Protein AF-A0AAU3FUQ1-F1 (afdb_monomer_lite)

Structure (mmCIF, N/CA/C/O backbone):
data_AF-A0AAU3FUQ1-F1
#
_entry.id   AF-A0AAU3FUQ1-F1
#
loop_
_atom_site.group_PDB
_atom_site.id
_atom_site.type_symbol
_atom_site.label_atom_id
_atom_site.label_alt_id
_atom_site.label_comp_id
_atom_site.label_asym_id
_atom_site.label_entity_id
_atom_site.label_seq_id
_atom_site.pdbx_PDB_ins_code
_atom_site.Cartn_x
_atom_site.Cartn_y
_atom_site.Cartn_z
_atom_site.occupancy
_atom_site.B_iso_or_equiv
_atom_site.auth_seq_id
_atom_site.auth_comp_id
_atom_site.auth_asym_id
_atom_site.auth_atom_id
_atom_site.pdbx_PDB_model_num
ATOM 1 N N . MET A 1 1 ? 84.892 24.480 -1.415 1.00 41.91 1 MET A N 1
ATOM 2 C CA . MET A 1 1 ? 85.519 24.935 -0.156 1.00 41.91 1 MET A CA 1
ATOM 3 C C . MET A 1 1 ? 84.531 25.848 0.549 1.00 41.91 1 MET A C 1
ATOM 5 O O . MET A 1 1 ? 84.154 26.860 -0.023 1.00 41.91 1 MET A O 1
ATOM 9 N N . THR A 1 2 ? 84.025 25.431 1.706 1.00 55.09 2 THR A N 1
ATOM 10 C CA . THR A 1 2 ? 83.049 26.171 2.526 1.00 55.09 2 THR A CA 1
ATOM 11 C C . THR A 1 2 ? 83.719 27.352 3.235 1.00 55.09 2 THR A C 1
ATOM 13 O O . THR A 1 2 ? 84.919 27.291 3.504 1.00 55.09 2 THR A O 1
ATOM 16 N N . PRO A 1 3 ? 82.945 28.373 3.629 1.00 55.75 3 PRO A N 1
ATOM 17 C CA . PRO A 1 3 ? 82.851 28.621 5.070 1.00 55.75 3 PRO A CA 1
ATOM 18 C C . PRO A 1 3 ? 81.397 28.906 5.499 1.00 55.75 3 PRO A C 1
ATOM 20 O O . PRO A 1 3 ? 80.633 29.532 4.782 1.00 55.75 3 PRO A O 1
ATOM 23 N N . VAL A 1 4 ? 80.884 28.219 6.521 1.00 42.97 4 VAL A N 1
ATOM 24 C CA . VAL A 1 4 ? 80.899 28.576 7.957 1.00 42.97 4 VAL A CA 1
ATOM 25 C C . VAL A 1 4 ? 79.495 29.006 8.400 1.00 42.97 4 VAL A C 1
ATOM 27 O O . VAL A 1 4 ? 78.954 30.018 7.973 1.00 42.97 4 VAL A O 1
ATOM 30 N N . ARG A 1 5 ? 78.937 28.148 9.264 1.00 42.81 5 ARG A N 1
ATOM 31 C CA . ARG A 1 5 ? 77.985 28.397 10.357 1.00 42.81 5 ARG A CA 1
ATOM 32 C C . ARG A 1 5 ? 77.658 29.871 10.641 1.00 42.81 5 ARG A C 1
ATOM 34 O O . ARG A 1 5 ? 78.526 30.617 11.081 1.00 42.81 5 ARG A O 1
ATOM 41 N N . GLN A 1 6 ? 76.370 30.202 10.565 1.00 44.84 6 GLN A N 1
ATOM 42 C CA . GLN A 1 6 ? 75.767 31.262 11.371 1.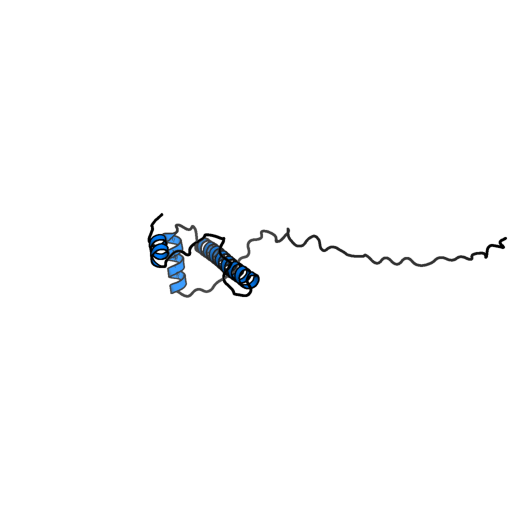00 44.84 6 GLN A CA 1
ATOM 43 C C . GLN A 1 6 ? 75.048 30.654 12.578 1.00 44.84 6 GLN A C 1
ATOM 45 O O . GLN A 1 6 ? 74.421 29.596 12.495 1.00 44.84 6 GLN A O 1
ATOM 50 N N . GLU A 1 7 ? 75.225 31.329 13.705 1.00 36.75 7 GLU A N 1
ATOM 51 C CA . GLU A 1 7 ? 74.714 31.009 15.027 1.00 36.75 7 GLU A CA 1
ATOM 52 C C . GLU A 1 7 ? 73.195 31.206 15.142 1.00 36.75 7 GLU A C 1
ATOM 54 O O . GLU A 1 7 ? 72.588 32.035 14.467 1.00 36.75 7 GLU A O 1
ATOM 59 N N . LEU A 1 8 ? 72.598 30.440 16.059 1.00 43.28 8 LEU A N 1
ATOM 60 C CA . LEU A 1 8 ? 71.269 30.676 16.628 1.00 43.28 8 LEU A CA 1
ATOM 61 C C . LEU A 1 8 ? 71.257 32.006 17.406 1.00 43.28 8 LEU A C 1
ATOM 63 O O . LEU A 1 8 ? 72.287 32.410 17.944 1.00 43.28 8 LEU A O 1
ATOM 67 N N . PRO A 1 9 ? 70.069 32.590 17.644 1.00 47.47 9 PRO A N 1
ATOM 68 C CA . PRO A 1 9 ? 69.610 32.466 19.023 1.00 47.47 9 PRO A CA 1
ATOM 69 C C . PRO A 1 9 ? 68.126 32.130 19.197 1.00 47.47 9 PRO A C 1
ATOM 71 O O . PRO A 1 9 ? 67.262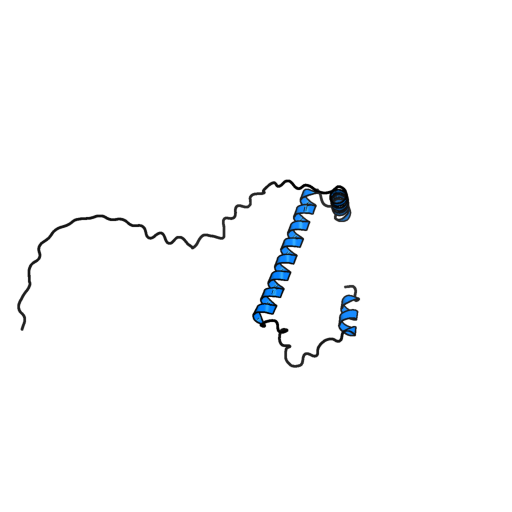 32.315 18.345 1.00 47.47 9 PRO A O 1
ATOM 74 N N . ALA A 1 10 ? 67.896 31.600 20.392 1.00 40.59 10 ALA A N 1
ATOM 75 C CA . ALA A 1 10 ? 66.661 31.129 20.980 1.00 40.59 10 ALA A CA 1
ATOM 76 C C . ALA A 1 10 ? 65.558 32.195 21.101 1.00 40.59 10 ALA A C 1
ATOM 78 O O . ALA A 1 10 ? 65.835 33.344 21.424 1.00 40.59 10 ALA A O 1
ATOM 79 N N . ARG A 1 11 ? 64.292 31.762 21.086 1.00 36.38 11 ARG A N 1
ATOM 80 C CA . ARG A 1 11 ? 63.504 31.566 22.319 1.00 36.38 11 ARG A CA 1
ATOM 81 C C . ARG A 1 11 ? 62.076 31.110 22.025 1.00 36.38 11 ARG A C 1
ATOM 83 O O . ARG A 1 11 ? 61.472 31.414 21.007 1.00 36.38 11 ARG A O 1
ATOM 90 N N . ALA A 1 12 ? 61.591 30.345 22.992 1.00 44.81 12 ALA A N 1
ATOM 91 C CA . ALA A 1 12 ? 60.298 29.701 23.083 1.00 44.81 12 ALA A CA 1
ATOM 92 C C . ALA A 1 12 ? 59.103 30.662 23.052 1.00 44.81 12 ALA A C 1
ATOM 94 O O . ALA A 1 12 ? 59.185 31.769 23.578 1.00 44.81 12 ALA A O 1
ATOM 95 N N . SER A 1 13 ? 57.955 30.170 22.579 1.00 37.66 13 SER A N 1
ATOM 96 C CA . SER A 1 13 ? 56.644 30.351 23.228 1.00 37.66 13 SER A CA 1
ATOM 97 C C . SER A 1 13 ? 55.515 29.736 22.391 1.00 37.66 13 SER A C 1
ATOM 99 O O . SER A 1 13 ? 55.553 29.747 21.168 1.00 37.66 13 SER A O 1
ATOM 101 N N . GLY A 1 14 ? 54.482 29.234 23.074 1.00 35.69 14 GLY A N 1
ATOM 102 C CA . GLY A 1 14 ? 53.135 29.163 22.502 1.00 35.69 14 GLY A CA 1
ATOM 103 C C . GLY A 1 14 ? 52.564 27.770 22.252 1.00 35.69 14 GLY A C 1
ATOM 104 O O . GLY A 1 14 ? 52.537 27.283 21.129 1.00 35.69 14 GLY A O 1
ATOM 105 N N . LYS A 1 15 ? 51.975 27.173 23.294 1.00 45.91 15 LYS A N 1
ATOM 106 C CA . LYS A 1 15 ? 50.881 26.202 23.144 1.00 45.91 15 LYS A CA 1
ATOM 107 C C . LYS A 1 15 ? 49.761 26.821 22.296 1.00 45.91 15 LYS A C 1
ATOM 109 O O . LYS A 1 15 ? 49.218 27.848 22.686 1.00 45.91 15 LYS A O 1
ATOM 114 N N . ALA A 1 16 ? 49.304 26.117 21.265 1.00 47.12 16 ALA A N 1
ATOM 115 C CA . ALA A 1 16 ? 47.936 26.249 20.770 1.00 47.12 16 ALA A CA 1
ATOM 116 C C . ALA A 1 16 ? 47.440 24.894 20.253 1.00 47.12 16 ALA A C 1
ATOM 118 O O . ALA A 1 16 ? 47.774 24.436 19.165 1.00 47.12 16 ALA A O 1
ATOM 119 N N . ARG A 1 17 ? 46.626 24.243 21.085 1.00 50.28 17 ARG A N 1
ATOM 120 C CA . ARG A 1 17 ? 45.751 23.140 20.694 1.00 50.28 17 ARG A CA 1
ATOM 121 C C . ARG A 1 17 ? 44.728 23.671 19.689 1.00 50.28 17 ARG A C 1
ATOM 123 O O . ARG A 1 17 ? 44.012 24.601 20.043 1.00 50.28 17 ARG A O 1
ATOM 130 N N . LYS A 1 18 ? 44.562 23.028 18.532 1.00 50.69 18 LYS A N 1
ATOM 131 C CA . LYS A 1 18 ? 43.259 22.954 17.851 1.00 50.69 18 LYS A CA 1
ATOM 132 C C . LYS A 1 18 ? 43.067 21.567 17.245 1.00 50.69 18 LYS A C 1
ATOM 134 O O . LYS A 1 18 ? 43.781 21.120 16.359 1.00 50.69 18 LYS A O 1
ATOM 139 N N . SER A 1 19 ? 42.096 20.898 17.837 1.00 46.09 19 SER A N 1
ATOM 140 C CA . SER A 1 19 ? 41.514 19.605 17.538 1.00 46.09 19 SER A CA 1
ATOM 141 C C . SER A 1 19 ? 40.972 19.547 16.107 1.00 46.09 19 SER A C 1
ATOM 143 O O . SER A 1 19 ? 39.951 20.157 15.798 1.00 46.09 19 SER A O 1
ATOM 145 N N . ALA A 1 20 ? 41.612 18.749 15.250 1.00 52.28 20 ALA A N 1
ATOM 146 C CA . ALA A 1 20 ? 41.014 18.299 13.999 1.00 52.28 20 ALA A CA 1
ATOM 147 C C . ALA A 1 20 ? 40.002 17.187 14.311 1.00 52.28 20 ALA A C 1
ATOM 149 O O . ALA A 1 20 ? 40.310 15.998 14.368 1.00 52.28 20 ALA A O 1
ATOM 150 N N . LYS A 1 21 ? 38.772 17.621 14.572 1.00 52.62 21 LYS A N 1
ATOM 151 C CA . LYS A 1 21 ? 37.568 16.800 14.630 1.00 52.62 21 LYS A CA 1
ATOM 152 C C . LYS A 1 21 ? 37.272 16.291 13.214 1.00 52.62 21 LYS A C 1
ATOM 154 O O . LYS A 1 21 ? 36.707 17.021 12.411 1.00 52.62 21 LYS A O 1
ATOM 159 N N . ARG A 1 22 ? 37.645 15.046 12.907 1.00 44.00 22 ARG A N 1
ATOM 160 C CA . ARG A 1 22 ? 37.130 14.308 11.740 1.00 44.00 22 ARG A CA 1
ATOM 161 C C . ARG A 1 22 ? 36.454 13.026 12.215 1.00 44.00 22 ARG A C 1
ATOM 163 O O . ARG A 1 22 ? 36.957 11.926 12.027 1.00 44.00 22 ARG A O 1
ATOM 170 N N . SER A 1 23 ? 35.312 13.197 12.878 1.00 51.34 23 SER A N 1
ATOM 171 C CA . SER A 1 23 ? 34.350 12.122 13.114 1.00 51.34 23 SER A CA 1
ATOM 172 C C . SER A 1 23 ? 33.221 12.247 12.089 1.00 51.34 23 SER A C 1
ATOM 174 O O . SER A 1 23 ? 32.216 12.899 12.346 1.00 51.34 23 SER A O 1
ATOM 176 N N . GLU A 1 24 ? 33.384 11.624 10.927 1.00 54.44 24 GLU A N 1
ATOM 177 C CA . GLU A 1 24 ? 32.267 11.331 10.013 1.00 54.44 24 GLU A CA 1
ATOM 178 C C . GLU A 1 24 ? 32.350 9.879 9.529 1.00 54.44 24 GLU A C 1
ATOM 180 O O . GLU A 1 24 ? 32.236 9.552 8.355 1.00 54.44 24 GLU A O 1
ATOM 185 N N . ARG A 1 25 ? 32.572 8.969 10.478 1.00 48.12 25 ARG A N 1
ATOM 186 C CA . ARG A 1 25 ? 32.352 7.532 10.298 1.00 48.12 25 ARG A CA 1
ATOM 187 C C . ARG A 1 25 ? 31.628 7.021 11.533 1.00 48.12 25 ARG A C 1
ATOM 189 O O . ARG A 1 25 ? 32.230 6.511 12.465 1.00 48.12 25 ARG A O 1
ATOM 196 N N . GLY A 1 26 ? 30.331 7.287 11.572 1.00 45.97 26 GLY A N 1
ATOM 197 C CA . GLY A 1 26 ? 29.493 6.960 12.722 1.00 45.97 26 GLY A CA 1
ATOM 198 C C . GLY A 1 26 ? 28.110 7.580 12.621 1.00 45.97 26 GLY A C 1
ATOM 199 O O . GLY A 1 26 ? 27.631 8.169 13.578 1.00 45.97 26 GLY A O 1
ATOM 200 N N . LYS A 1 27 ? 27.479 7.522 11.447 1.00 50.41 27 LYS A N 1
ATOM 201 C CA . LYS A 1 27 ? 26.079 7.922 11.291 1.00 50.41 27 LYS A CA 1
ATOM 202 C C . LYS A 1 27 ? 25.376 6.831 10.502 1.00 50.41 27 LYS A C 1
ATOM 204 O O . LYS A 1 27 ? 25.296 6.888 9.286 1.00 50.41 27 LYS A O 1
ATOM 209 N N . GLY A 1 28 ? 24.994 5.767 11.200 1.00 47.47 28 GLY A N 1
ATOM 210 C CA . GLY A 1 28 ? 24.300 4.653 10.555 1.00 47.47 28 GLY A CA 1
ATOM 211 C C . GLY A 1 28 ? 24.057 3.406 11.398 1.00 47.47 28 GLY A C 1
ATOM 212 O O . GLY A 1 28 ? 23.619 2.415 10.833 1.00 47.47 28 GLY A O 1
ATOM 213 N N . ARG A 1 29 ? 24.346 3.396 12.709 1.00 53.09 29 ARG A N 1
ATOM 214 C CA . ARG A 1 29 ? 24.087 2.209 13.550 1.00 53.09 29 ARG A CA 1
ATOM 215 C C . ARG A 1 29 ? 23.456 2.480 14.916 1.00 53.09 29 ARG A C 1
ATOM 217 O O . ARG A 1 29 ? 23.418 1.578 15.732 1.00 53.09 29 ARG A O 1
ATOM 224 N N . ASP A 1 30 ? 22.898 3.671 15.133 1.00 48.97 30 ASP A N 1
ATOM 225 C CA . ASP A 1 30 ? 22.224 4.012 16.397 1.00 48.97 30 ASP A CA 1
ATOM 226 C C . ASP A 1 30 ? 20.949 4.840 16.177 1.00 48.97 30 ASP A C 1
ATOM 228 O O . ASP A 1 30 ? 20.637 5.766 16.929 1.00 48.97 30 ASP A O 1
ATOM 232 N N . ALA A 1 31 ? 20.161 4.515 15.148 1.00 59.44 31 ALA A N 1
ATOM 233 C CA . ALA A 1 31 ? 18.742 4.850 15.205 1.00 59.44 31 ALA A CA 1
ATOM 234 C C . ALA A 1 31 ? 18.126 3.916 16.253 1.00 59.44 31 ALA A C 1
ATOM 236 O O . ALA A 1 31 ? 17.728 2.798 15.939 1.00 59.44 31 ALA A O 1
ATOM 237 N N . LYS A 1 32 ? 18.172 4.340 17.525 1.00 57.50 32 LYS A N 1
ATOM 238 C CA . LYS A 1 32 ? 17.606 3.613 18.664 1.00 57.50 32 LYS A CA 1
ATOM 239 C C . LYS A 1 32 ? 16.264 3.005 18.266 1.00 57.50 32 LYS A C 1
ATOM 241 O O . LYS A 1 32 ? 15.357 3.737 17.872 1.00 57.50 32 LYS A O 1
ATOM 246 N N . ALA A 1 33 ? 16.169 1.689 18.431 1.00 65.88 33 ALA A N 1
ATOM 247 C CA . ALA A 1 33 ? 14.967 0.872 18.331 1.00 65.88 33 ALA A CA 1
ATOM 248 C C . ALA A 1 33 ? 13.942 1.266 19.414 1.00 65.88 33 ALA A C 1
ATOM 250 O O . ALA A 1 33 ? 13.652 0.512 20.336 1.00 65.88 33 ALA A O 1
ATOM 251 N N . GLY A 1 34 ? 13.470 2.508 19.367 1.00 79.38 34 GLY A N 1
ATOM 252 C CA . GLY A 1 34 ? 12.453 3.039 20.256 1.00 79.38 34 GLY A CA 1
ATOM 253 C C . GLY A 1 34 ? 11.118 3.086 19.533 1.00 79.38 34 GLY A C 1
ATOM 254 O O . GLY A 1 34 ? 11.009 3.693 18.468 1.00 79.38 34 GLY A O 1
ATOM 255 N N . THR A 1 35 ? 10.096 2.483 20.130 1.00 87.75 35 THR A N 1
ATOM 256 C CA . THR A 1 35 ? 8.710 2.671 19.697 1.00 87.75 35 THR A CA 1
ATOM 257 C C 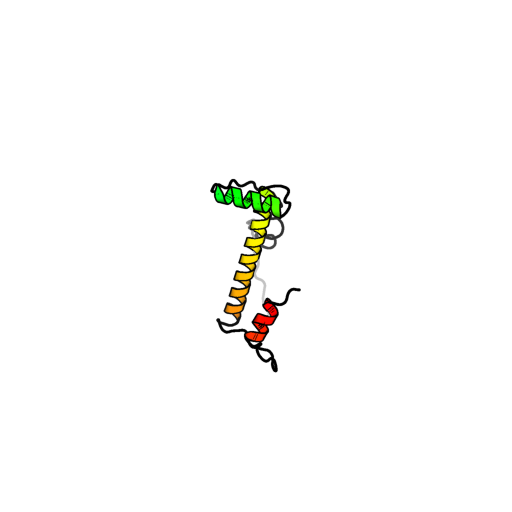. THR A 1 35 ? 8.290 4.117 19.958 1.00 87.75 35 THR A C 1
ATOM 259 O O . THR A 1 35 ? 8.539 4.658 21.036 1.00 87.75 35 THR A O 1
ATOM 262 N N . LYS A 1 36 ? 7.638 4.746 18.976 1.00 92.81 36 LYS A N 1
ATOM 263 C CA . LYS A 1 36 ? 6.993 6.057 19.124 1.00 92.81 36 LYS A CA 1
ATOM 264 C C . LYS A 1 36 ? 5.482 5.884 19.051 1.00 92.81 36 LYS A C 1
ATOM 266 O O . LYS A 1 36 ? 4.994 5.082 18.259 1.00 92.81 36 LYS A O 1
ATOM 271 N N . VAL A 1 37 ? 4.758 6.645 19.866 1.00 94.88 37 VAL A N 1
ATOM 272 C CA . VAL A 1 37 ? 3.292 6.696 19.835 1.00 94.88 37 VAL A CA 1
ATOM 273 C C . VAL A 1 37 ? 2.862 7.889 18.989 1.00 94.88 37 VAL A C 1
ATOM 275 O O . VAL A 1 37 ? 3.396 8.986 19.152 1.00 94.88 37 VAL A O 1
ATOM 278 N N . ALA A 1 38 ? 1.897 7.666 18.101 1.00 92.50 38 ALA A N 1
ATOM 279 C CA . ALA A 1 38 ? 1.250 8.694 17.298 1.00 92.50 38 ALA A CA 1
ATOM 280 C C . ALA A 1 38 ? -0.272 8.566 17.435 1.00 92.50 38 ALA A C 1
ATOM 282 O O . ALA A 1 38 ? -0.789 7.470 17.655 1.00 92.50 38 ALA A O 1
ATOM 283 N N . GLN A 1 39 ? -0.979 9.687 17.313 1.00 95.50 39 GLN A N 1
ATOM 284 C CA . GLN A 1 39 ? -2.441 9.736 17.294 1.00 95.50 39 GLN A CA 1
ATOM 285 C C . GLN A 1 39 ? -2.907 10.088 15.882 1.00 95.50 39 GLN A C 1
ATOM 287 O O . GLN A 1 39 ? -2.354 10.994 15.261 1.00 95.50 39 GLN A O 1
ATOM 292 N N . VAL A 1 40 ? -3.922 9.377 15.391 1.00 95.00 40 VAL A N 1
ATOM 293 C CA . VAL A 1 40 ? -4.500 9.568 14.055 1.00 95.00 40 VAL A CA 1
ATOM 294 C C . VAL A 1 40 ? -6.001 9.774 14.204 1.00 95.00 40 VAL A C 1
ATOM 296 O O . VAL A 1 40 ? -6.642 9.130 15.035 1.00 95.00 40 VAL A O 1
ATOM 299 N N . ARG A 1 41 ? -6.554 10.697 13.418 1.00 97.38 41 ARG A N 1
ATOM 300 C CA . ARG A 1 41 ? -7.998 10.897 13.294 1.00 97.38 41 ARG A CA 1
ATOM 301 C C . ARG A 1 41 ? -8.455 10.206 12.023 1.00 97.38 41 ARG A C 1
ATOM 303 O O . ARG A 1 41 ? -7.902 10.493 10.969 1.00 97.38 41 ARG A O 1
ATOM 310 N N . LEU A 1 42 ? -9.434 9.324 12.160 1.00 96.50 42 LEU A N 1
ATOM 311 C CA . LEU A 1 42 ? -10.017 8.567 11.063 1.00 96.50 42 LEU A CA 1
ATOM 312 C C . LEU A 1 42 ? -11.492 8.932 10.937 1.00 96.50 42 LEU A C 1
ATOM 314 O O . LEU A 1 42 ? -12.159 9.195 11.944 1.00 96.50 42 LEU A O 1
ATOM 318 N N . GLN A 1 43 ? -11.980 8.948 9.707 1.00 98.38 43 GLN A N 1
ATOM 319 C CA . GLN A 1 43 ? -13.399 9.038 9.411 1.00 98.38 43 GLN A CA 1
ATOM 320 C C . GLN A 1 43 ? -14.119 7.749 9.845 1.00 98.38 43 GLN A C 1
ATOM 322 O O . GLN A 1 43 ? -13.488 6.696 9.979 1.00 98.38 43 GLN A O 1
ATOM 327 N N . PRO A 1 44 ? -15.440 7.792 10.095 1.00 98.25 44 PRO A N 1
ATOM 328 C CA . PRO A 1 44 ? -16.182 6.618 10.556 1.00 98.25 44 PRO A CA 1
ATOM 329 C C . PRO A 1 44 ? -16.092 5.407 9.613 1.00 98.25 44 PRO A C 1
ATOM 331 O O . PRO A 1 44 ? -16.020 4.269 10.073 1.00 98.25 44 PRO A O 1
ATOM 334 N N . ASP A 1 45 ? -16.067 5.641 8.303 1.00 98.38 45 ASP A N 1
ATOM 335 C CA . ASP A 1 45 ? -15.899 4.612 7.275 1.00 98.38 45 ASP A CA 1
ATOM 336 C C . ASP A 1 45 ? -14.478 4.029 7.264 1.00 98.38 45 ASP A C 1
ATOM 338 O O . ASP A 1 45 ? -14.310 2.814 7.171 1.00 98.38 45 ASP A O 1
ATOM 342 N N . GLU A 1 46 ? -13.451 4.859 7.458 1.00 97.81 46 GLU A N 1
ATOM 343 C CA . GLU A 1 46 ? -12.067 4.396 7.614 1.00 97.81 46 GLU A CA 1
ATOM 344 C C . GLU A 1 46 ? -11.902 3.502 8.853 1.00 97.81 46 GLU A C 1
ATOM 346 O O . GLU A 1 46 ? -11.205 2.486 8.799 1.00 97.81 46 GLU A O 1
ATOM 351 N N . VAL A 1 47 ? -12.580 3.831 9.960 1.00 97.81 47 VAL A N 1
ATOM 352 C CA . VAL A 1 47 ? -12.616 2.979 11.160 1.00 97.81 47 VAL A CA 1
ATOM 353 C C . VAL A 1 47 ? -13.295 1.643 10.853 1.00 97.81 47 VAL A C 1
ATOM 355 O O . VAL A 1 47 ? -12.746 0.596 11.195 1.00 97.81 47 VAL A O 1
ATOM 358 N N . ALA A 1 48 ? -14.438 1.653 10.162 1.00 97.94 48 ALA A N 1
ATOM 359 C CA . ALA A 1 48 ? -15.138 0.427 9.778 1.00 97.94 48 ALA A CA 1
ATOM 360 C C . ALA A 1 48 ? -14.278 -0.476 8.872 1.00 97.94 48 ALA A C 1
ATOM 362 O O . ALA A 1 48 ? -14.218 -1.692 9.080 1.00 97.94 48 ALA A O 1
ATOM 363 N N . ASN A 1 49 ? -13.556 0.116 7.917 1.00 97.44 49 ASN A N 1
ATOM 364 C CA . ASN A 1 49 ? -12.606 -0.594 7.062 1.00 97.44 49 ASN A CA 1
ATOM 365 C C . ASN A 1 49 ? -11.450 -1.186 7.876 1.00 97.44 49 ASN A C 1
ATOM 367 O O . ASN A 1 49 ? -11.091 -2.348 7.684 1.00 97.44 49 ASN A O 1
ATOM 371 N N . LEU A 1 50 ? -10.895 -0.428 8.825 1.00 96.75 50 LEU A N 1
ATOM 372 C CA . LEU A 1 50 ? -9.822 -0.907 9.693 1.00 96.75 50 LEU A CA 1
ATOM 373 C C . LEU A 1 50 ? -10.275 -2.102 10.543 1.00 96.75 50 LEU A C 1
ATOM 375 O O . LEU A 1 50 ? -9.558 -3.096 10.646 1.00 96.75 50 LEU A O 1
ATOM 379 N N . GLU A 1 51 ? -11.479 -2.047 11.111 1.00 97.12 51 GLU A N 1
ATOM 380 C CA . GLU A 1 51 ? -12.058 -3.166 11.856 1.00 97.12 51 GLU A CA 1
ATOM 381 C C . GLU A 1 51 ? -12.315 -4.392 10.973 1.00 97.12 51 GLU A C 1
ATOM 383 O O . GLU A 1 51 ? -12.069 -5.527 11.391 1.00 97.12 51 GLU A O 1
ATOM 388 N N . MET A 1 52 ? -12.796 -4.184 9.744 1.00 97.88 52 MET A N 1
ATOM 389 C CA . MET A 1 52 ? -12.966 -5.254 8.764 1.00 97.88 52 MET A CA 1
ATOM 390 C C . MET A 1 52 ? -11.631 -5.948 8.479 1.00 97.88 52 MET A C 1
ATOM 392 O O . MET A 1 52 ? -11.588 -7.179 8.514 1.00 97.88 52 MET A O 1
ATOM 396 N N . VAL A 1 53 ? -10.560 -5.184 8.241 1.00 97.69 53 VAL A N 1
ATOM 397 C CA . VAL A 1 53 ? -9.208 -5.704 7.983 1.00 97.69 53 VAL A CA 1
ATOM 398 C C . VAL A 1 53 ? -8.688 -6.496 9.176 1.00 97.69 53 VAL A C 1
ATOM 400 O O . VAL A 1 53 ? -8.224 -7.620 9.000 1.00 97.69 53 VAL A O 1
ATOM 403 N N . VAL A 1 54 ? -8.817 -5.956 10.393 1.00 98.12 54 VAL A N 1
ATOM 404 C CA . VAL A 1 54 ? -8.402 -6.649 11.623 1.00 98.12 54 VAL A CA 1
ATOM 405 C C . VAL A 1 54 ? -9.071 -8.020 11.732 1.00 98.12 54 VAL A C 1
ATOM 407 O O . VAL A 1 54 ? -8.393 -9.004 12.015 1.00 98.12 54 VAL A O 1
ATOM 410 N N . ARG A 1 55 ? -10.379 -8.109 11.452 1.00 97.75 55 ARG A N 1
ATOM 411 C CA . ARG A 1 55 ? -11.116 -9.382 11.482 1.00 97.75 55 ARG A CA 1
ATOM 412 C C . ARG A 1 55 ? -10.697 -10.335 10.363 1.00 97.75 55 ARG A C 1
ATOM 414 O O . ARG A 1 55 ? -10.432 -11.499 10.639 1.00 97.75 55 ARG A O 1
ATOM 421 N N . HIS A 1 56 ? -10.637 -9.861 9.118 1.00 98.00 56 HIS A N 1
ATOM 422 C CA . HIS A 1 56 ? -10.354 -10.717 7.957 1.00 98.00 56 HIS A CA 1
ATOM 423 C C . HIS A 1 56 ? -8.925 -11.255 7.953 1.00 98.00 56 HIS A C 1
ATOM 425 O O . HIS A 1 56 ? -8.699 -12.377 7.511 1.00 98.00 56 HIS A O 1
ATOM 431 N N . LEU A 1 57 ? -7.972 -10.472 8.458 1.00 96.75 57 LEU A N 1
ATOM 432 C CA . LEU A 1 57 ? -6.564 -10.858 8.534 1.00 96.75 57 LEU A CA 1
ATOM 433 C C . LEU A 1 57 ? -6.171 -11.429 9.904 1.00 96.75 57 LEU A C 1
ATOM 435 O O . LEU A 1 57 ? -4.996 -11.704 10.127 1.00 96.75 57 LEU A O 1
ATOM 439 N N . ASN A 1 58 ? -7.137 -11.613 10.812 1.00 96.75 58 ASN A N 1
ATOM 440 C CA . ASN A 1 58 ? -6.929 -12.137 12.164 1.00 96.75 58 ASN A CA 1
ATOM 441 C C . ASN A 1 58 ? -5.806 -11.409 12.935 1.00 96.75 58 ASN A C 1
ATOM 443 O O . ASN A 1 58 ? -4.937 -12.030 13.548 1.00 96.75 58 ASN A O 1
ATOM 447 N N . LEU A 1 59 ? -5.809 -10.076 12.876 1.00 97.19 59 LEU A N 1
ATOM 448 C CA . LEU A 1 59 ? -4.822 -9.239 13.557 1.00 97.19 59 LEU A CA 1
ATOM 449 C C . LEU A 1 59 ? -5.236 -9.005 15.013 1.00 97.19 59 LEU A C 1
ATOM 451 O O . LEU A 1 59 ? -6.418 -8.878 15.330 1.00 97.19 59 LEU A O 1
ATOM 455 N N . GLY A 1 60 ? -4.261 -8.894 15.912 1.00 95.94 60 GLY A N 1
ATOM 456 C CA . GLY A 1 60 ? -4.511 -8.739 17.344 1.00 95.94 60 GLY A CA 1
ATOM 457 C C . GLY A 1 60 ? -4.984 -7.342 17.745 1.00 95.94 60 GLY A C 1
ATOM 458 O O . GLY A 1 60 ? -5.481 -7.155 18.856 1.00 95.94 60 GLY A O 1
ATOM 459 N N . SER A 1 61 ? -4.818 -6.332 16.882 1.00 96.69 61 SER A N 1
ATOM 460 C CA . SER A 1 61 ? -5.266 -4.961 17.163 1.00 96.69 61 SER A CA 1
ATOM 461 C C . SER A 1 61 ? -5.334 -4.063 15.924 1.00 96.69 61 SER A C 1
ATOM 463 O O . SER A 1 61 ? -4.665 -4.293 14.917 1.00 96.69 61 SER A O 1
ATOM 465 N N . THR A 1 62 ? -6.045 -2.941 16.049 1.00 96.12 62 THR A N 1
ATOM 466 C CA . THR A 1 62 ? -6.024 -1.839 15.068 1.00 96.12 62 THR A CA 1
ATOM 467 C C . THR A 1 62 ? -4.627 -1.241 14.888 1.00 96.12 62 THR A C 1
ATOM 469 O O . THR A 1 62 ? -4.234 -0.892 13.780 1.00 96.12 62 THR A O 1
ATOM 472 N N . SER A 1 63 ? -3.836 -1.158 15.962 1.00 95.94 63 SER A N 1
ATOM 473 C CA . SER A 1 63 ? -2.456 -0.660 15.896 1.00 95.94 63 SER A CA 1
ATOM 474 C C . SER A 1 63 ? -1.537 -1.591 15.108 1.00 95.94 63 SER A C 1
ATOM 476 O O . SER A 1 63 ? -0.596 -1.130 14.471 1.00 95.94 63 SER A O 1
ATOM 478 N N . GLU A 1 64 ? -1.780 -2.899 15.162 1.00 96.69 64 GLU A N 1
ATOM 479 C CA . GLU A 1 64 ? -1.071 -3.873 14.336 1.00 96.69 64 GLU A CA 1
ATOM 480 C C . GLU A 1 64 ? -1.436 -3.714 12.862 1.00 96.69 64 GLU A C 1
ATOM 482 O O . GLU A 1 64 ? -0.532 -3.555 12.048 1.00 96.69 64 GLU A O 1
ATOM 487 N N . ALA A 1 65 ? -2.728 -3.610 12.541 1.00 96.75 65 ALA A N 1
ATOM 488 C CA . ALA A 1 65 ? -3.188 -3.343 11.179 1.00 96.75 65 ALA A CA 1
ATOM 489 C C . ALA A 1 65 ? -2.593 -2.054 10.590 1.00 96.75 65 ALA A C 1
ATOM 491 O O . ALA A 1 65 ? -2.085 -2.067 9.472 1.00 96.75 65 ALA A O 1
ATOM 492 N N . LEU A 1 66 ? -2.565 -0.959 11.357 1.00 96.31 66 LEU A N 1
ATOM 493 C CA . LEU A 1 66 ? -1.944 0.297 10.918 1.00 96.31 66 LEU A CA 1
ATOM 494 C C . LEU A 1 66 ? -0.434 0.155 10.678 1.00 96.31 66 LEU A C 1
ATOM 496 O O . LEU A 1 66 ? 0.098 0.745 9.738 1.00 96.31 66 LEU A O 1
ATOM 500 N N . ARG A 1 67 ? 0.273 -0.628 11.505 1.00 95.62 67 ARG A N 1
ATOM 501 C CA . ARG A 1 67 ? 1.702 -0.896 11.290 1.00 95.62 67 ARG A CA 1
ATOM 502 C C . ARG A 1 67 ? 1.938 -1.737 10.042 1.00 95.62 67 ARG A C 1
ATOM 504 O O . ARG A 1 67 ? 2.876 -1.439 9.311 1.00 95.62 67 ARG A O 1
ATOM 511 N N . GLU A 1 68 ? 1.130 -2.765 9.795 1.00 97.56 68 GLU A N 1
ATOM 512 C CA . GLU A 1 68 ? 1.243 -3.556 8.564 1.00 97.56 68 GLU A CA 1
ATOM 513 C C . GLU A 1 68 ? 0.925 -2.713 7.329 1.00 97.56 68 GLU A C 1
ATOM 515 O O . GLU A 1 68 ? 1.718 -2.697 6.391 1.00 97.56 68 GLU A O 1
ATOM 520 N N . GLY A 1 69 ? -0.141 -1.909 7.371 1.00 95.69 69 GLY A N 1
ATOM 521 C CA . GLY A 1 69 ? -0.453 -0.953 6.308 1.00 95.69 69 GLY A CA 1
ATOM 522 C C . GLY A 1 69 ? 0.716 -0.006 6.017 1.00 95.69 69 GLY A C 1
ATOM 523 O O . GLY A 1 69 ? 1.107 0.158 4.865 1.00 95.69 69 GLY A O 1
ATOM 524 N N . LEU A 1 70 ? 1.356 0.547 7.053 1.00 96.38 70 LEU A N 1
ATOM 525 C CA . LEU A 1 70 ? 2.534 1.399 6.874 1.00 96.38 70 LEU A CA 1
ATOM 526 C C . LEU A 1 70 ? 3.721 0.649 6.248 1.00 96.38 70 LEU A C 1
ATOM 528 O O . LEU A 1 70 ? 4.418 1.216 5.411 1.00 96.38 70 LEU A O 1
ATOM 532 N N . ARG A 1 71 ? 3.967 -0.613 6.628 1.00 97.06 71 ARG A N 1
ATOM 533 C CA . ARG A 1 71 ? 5.037 -1.423 6.018 1.00 97.06 71 ARG A CA 1
ATOM 534 C C . ARG A 1 71 ? 4.778 -1.679 4.536 1.00 97.06 71 ARG A C 1
ATOM 536 O O . ARG A 1 71 ? 5.722 -1.600 3.755 1.00 97.06 71 ARG A O 1
ATOM 543 N N . LEU A 1 72 ? 3.527 -1.944 4.157 1.00 97.38 72 LEU A N 1
ATOM 544 C CA . LEU A 1 72 ? 3.137 -2.114 2.756 1.00 97.38 72 LEU A CA 1
ATOM 545 C C . LEU A 1 72 ? 3.362 -0.828 1.955 1.00 97.38 72 LEU A C 1
ATOM 547 O O . LEU A 1 72 ? 3.989 -0.881 0.904 1.00 97.38 72 LEU A O 1
ATOM 551 N N . LEU A 1 73 ? 2.959 0.330 2.487 1.00 97.94 73 LEU A N 1
ATOM 552 C CA . LEU A 1 73 ? 3.179 1.622 1.825 1.00 97.94 73 LEU A CA 1
ATOM 553 C C . LEU A 1 73 ? 4.666 1.964 1.661 1.00 97.94 73 LEU A C 1
ATOM 555 O O . LEU A 1 73 ? 5.066 2.497 0.633 1.00 97.94 73 LEU A O 1
ATOM 559 N N . VAL A 1 74 ? 5.504 1.651 2.656 1.00 98.00 74 VAL A N 1
ATOM 560 C CA . VAL A 1 74 ? 6.959 1.853 2.542 1.00 98.00 74 VAL A CA 1
ATOM 561 C C . VAL A 1 74 ? 7.558 0.955 1.464 1.00 98.00 74 VAL A C 1
ATOM 563 O O . VAL A 1 74 ? 8.461 1.386 0.750 1.00 98.00 74 VAL A O 1
ATOM 566 N N . ARG A 1 75 ? 7.072 -0.284 1.347 1.00 97.75 75 ARG A N 1
ATOM 567 C CA . ARG A 1 75 ? 7.503 -1.194 0.289 1.00 97.75 75 ARG A CA 1
ATOM 568 C C . ARG A 1 75 ? 7.113 -0.657 -1.091 1.00 97.75 75 ARG A C 1
ATOM 570 O O . ARG A 1 75 ? 7.987 -0.589 -1.944 1.00 97.75 75 ARG A O 1
ATOM 577 N N . GLU A 1 76 ? 5.867 -0.226 -1.271 1.00 98.19 76 GLU A N 1
ATOM 578 C CA . GLU A 1 76 ? 5.384 0.365 -2.529 1.00 98.19 76 GLU A CA 1
ATOM 579 C C . GLU A 1 76 ? 6.233 1.575 -2.940 1.00 98.19 76 GLU A C 1
ATOM 581 O O . GLU A 1 76 ? 6.774 1.618 -4.039 1.00 98.19 76 GLU A O 1
ATOM 586 N N . ALA A 1 77 ? 6.460 2.514 -2.017 1.00 98.00 77 ALA A N 1
ATOM 587 C CA . ALA A 1 77 ? 7.280 3.692 -2.288 1.00 98.00 77 ALA A CA 1
ATOM 588 C C . ALA A 1 77 ? 8.723 3.332 -2.694 1.00 98.00 77 ALA A C 1
ATOM 590 O O . ALA A 1 77 ? 9.328 4.010 -3.524 1.00 98.00 77 ALA A O 1
ATOM 591 N N . ALA A 1 78 ? 9.290 2.265 -2.120 1.00 97.75 78 ALA A N 1
ATOM 592 C CA . ALA A 1 78 ? 10.612 1.780 -2.508 1.00 97.75 78 ALA A CA 1
ATOM 593 C C . ALA A 1 78 ? 10.611 1.146 -3.911 1.00 97.75 78 ALA A C 1
ATOM 595 O O . ALA A 1 78 ? 11.587 1.301 -4.645 1.00 97.75 78 ALA A O 1
ATOM 596 N N . GLU A 1 79 ? 9.536 0.452 -4.290 1.00 97.69 79 GLU A N 1
ATOM 597 C CA . GLU A 1 79 ? 9.359 -0.119 -5.630 1.00 97.69 79 GLU A CA 1
ATOM 598 C C . GLU A 1 79 ? 9.183 0.985 -6.688 1.00 97.69 79 GLU A C 1
ATOM 600 O O . GLU A 1 79 ? 9.854 0.948 -7.722 1.00 97.69 79 GLU A O 1
ATOM 605 N N . GLU A 1 80 ? 8.385 2.020 -6.405 1.00 97.75 80 GLU A N 1
ATOM 606 C CA . GLU A 1 80 ? 8.255 3.203 -7.266 1.00 97.75 80 GLU A CA 1
ATOM 607 C C . GLU A 1 80 ? 9.600 3.911 -7.461 1.00 97.75 80 GLU A C 1
ATOM 609 O O . GLU A 1 80 ? 9.999 4.187 -8.597 1.00 97.75 80 GLU A O 1
ATOM 614 N N . GLN A 1 81 ? 10.342 4.140 -6.370 1.00 97.75 81 GLN A N 1
ATOM 615 C CA . GLN A 1 81 ? 11.668 4.749 -6.435 1.00 97.75 81 GLN A CA 1
ATOM 616 C C . GLN A 1 81 ? 12.635 3.898 -7.273 1.00 97.75 81 GLN A C 1
ATOM 618 O O . GLN A 1 81 ? 13.345 4.427 -8.126 1.00 97.75 81 GLN A O 1
ATOM 623 N N . ALA A 1 82 ? 12.650 2.576 -7.084 1.00 95.88 82 ALA A N 1
ATOM 624 C CA . ALA A 1 82 ? 13.492 1.685 -7.879 1.00 95.88 82 ALA A CA 1
ATOM 625 C C . ALA A 1 82 ? 13.127 1.736 -9.374 1.00 95.88 82 ALA A C 1
ATOM 627 O O . ALA A 1 82 ? 14.010 1.754 -10.235 1.00 95.88 82 ALA A O 1
ATOM 628 N N . ALA A 1 83 ? 11.834 1.805 -9.704 1.00 93.81 83 ALA A N 1
ATOM 629 C CA . ALA A 1 83 ? 11.379 1.957 -11.082 1.00 93.81 83 ALA A CA 1
ATOM 630 C C . ALA A 1 83 ? 11.833 3.295 -11.695 1.00 93.81 83 ALA A C 1
ATOM 632 O O . ALA A 1 83 ? 12.236 3.338 -12.861 1.00 93.81 83 ALA A O 1
ATOM 633 N N . GLU A 1 84 ? 11.804 4.384 -10.924 1.00 95.56 84 GLU A N 1
ATOM 634 C CA . GLU A 1 84 ? 12.354 5.677 -11.342 1.00 95.56 84 GLU A CA 1
ATOM 635 C C . GLU A 1 84 ? 13.864 5.623 -11.571 1.00 95.56 84 GLU A C 1
ATOM 637 O O . GLU A 1 84 ? 14.338 6.139 -12.583 1.00 95.56 84 GLU A O 1
ATOM 642 N N . GLU A 1 85 ? 14.615 4.959 -10.693 1.00 95.88 85 GLU A N 1
ATOM 643 C CA . GLU A 1 85 ? 16.063 4.782 -10.835 1.00 95.88 85 GLU A CA 1
ATOM 644 C C . GLU A 1 85 ? 16.420 4.004 -12.109 1.00 95.88 85 GLU A C 1
ATOM 646 O O . GLU A 1 85 ? 17.332 4.398 -12.838 1.00 95.88 85 GLU A O 1
ATOM 651 N N . ILE A 1 86 ? 15.666 2.947 -12.435 1.00 94.06 86 ILE A N 1
ATOM 652 C CA . ILE A 1 86 ? 15.839 2.192 -13.685 1.00 94.06 86 ILE A CA 1
ATOM 653 C C . ILE A 1 86 ? 15.559 3.085 -14.896 1.00 94.06 86 ILE A C 1
ATOM 655 O O . ILE A 1 86 ? 16.361 3.119 -15.831 1.00 94.06 86 ILE A O 1
ATOM 659 N N . ARG A 1 87 ? 14.447 3.835 -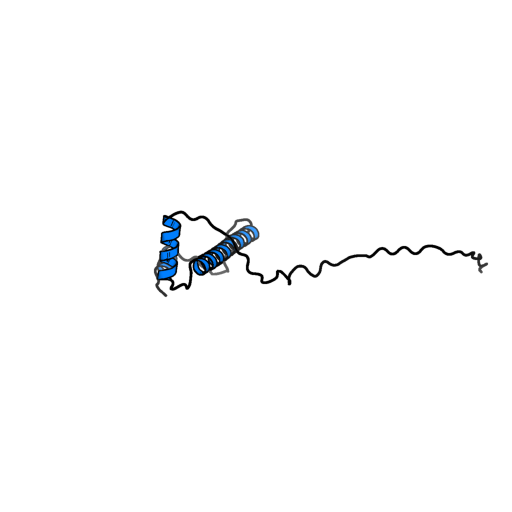14.884 1.00 94.19 87 ARG A N 1
ATOM 660 C CA . ARG A 1 87 ? 14.129 4.781 -15.965 1.00 94.19 87 ARG A CA 1
ATOM 661 C C . ARG A 1 87 ? 15.237 5.816 -16.125 1.00 94.19 87 ARG A C 1
ATOM 663 O O . ARG A 1 87 ? 15.682 6.052 -17.242 1.00 94.19 87 ARG A O 1
ATOM 670 N N . ALA A 1 88 ? 15.717 6.396 -15.029 1.00 95.25 88 ALA A N 1
ATOM 671 C CA . ALA A 1 88 ? 16.800 7.371 -15.052 1.00 95.25 88 ALA A CA 1
ATOM 672 C C . ALA A 1 88 ? 18.096 6.773 -15.621 1.00 95.25 88 ALA A C 1
ATOM 674 O O . ALA A 1 88 ? 18.744 7.407 -16.451 1.00 95.25 88 ALA A O 1
ATOM 675 N N . PHE A 1 89 ? 18.442 5.540 -15.241 1.00 95.56 89 PHE A N 1
ATOM 676 C CA . PHE A 1 89 ? 19.622 4.8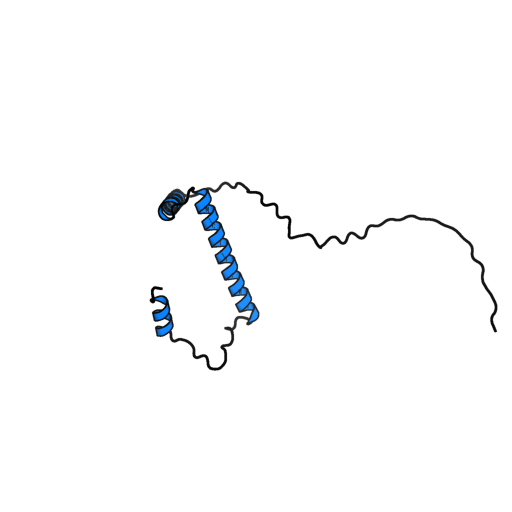39 -15.752 1.00 95.56 89 PHE A CA 1
ATOM 677 C C . PHE A 1 89 ? 19.587 4.659 -17.277 1.00 95.56 89 PHE A C 1
ATOM 679 O O . PHE A 1 89 ? 20.611 4.823 -17.941 1.00 95.56 89 PHE A O 1
ATOM 686 N N . TYR A 1 90 ? 18.410 4.380 -17.841 1.00 94.94 90 TYR A N 1
ATOM 687 C CA . TYR A 1 90 ? 18.210 4.246 -19.286 1.00 94.94 90 TYR A CA 1
ATOM 688 C C . TYR A 1 90 ? 17.758 5.544 -19.980 1.00 94.94 90 TYR A C 1
ATOM 690 O O . TYR A 1 90 ? 17.329 5.505 -21.128 1.00 94.94 90 TYR A O 1
ATOM 698 N N . ASN A 1 91 ? 17.877 6.708 -19.331 1.00 94.12 91 ASN A N 1
ATOM 699 C CA . ASN A 1 91 ? 17.444 8.007 -19.870 1.00 94.12 91 ASN A CA 1
ATOM 700 C C . ASN A 1 91 ? 15.970 8.041 -20.328 1.00 94.12 91 ASN A C 1
ATOM 702 O O . ASN A 1 91 ? 15.624 8.728 -21.284 1.00 94.12 91 ASN A O 1
ATOM 706 N N . GLY A 1 92 ? 15.103 7.292 -19.650 1.00 90.12 92 GLY A N 1
ATOM 707 C CA . GLY A 1 92 ? 13.679 7.170 -19.962 1.00 90.12 92 GLY A CA 1
ATOM 708 C C . GLY A 1 92 ? 13.349 6.136 -21.039 1.00 90.12 92 GLY A C 1
ATOM 709 O O . GLY A 1 92 ? 12.175 5.817 -21.209 1.00 90.12 92 GLY A O 1
ATOM 710 N N . GLU A 1 93 ? 14.350 5.573 -21.717 1.00 90.88 93 GLU A N 1
ATOM 711 C CA . GLU A 1 93 ? 14.149 4.503 -22.693 1.00 90.88 93 GLU A CA 1
ATOM 712 C C . GLU A 1 93 ? 13.960 3.144 -21.998 1.00 90.88 93 GLU A C 1
ATOM 714 O O . GLU A 1 93 ? 14.483 2.912 -20.901 1.00 90.88 93 GLU A O 1
ATOM 719 N N . PRO A 1 94 ? 13.218 2.206 -22.609 1.00 86.00 94 PRO A N 1
ATOM 720 C CA . PRO A 1 94 ? 13.110 0.854 -22.089 1.00 86.00 94 PRO A CA 1
ATOM 721 C C . PRO A 1 94 ? 14.476 0.159 -22.084 1.00 86.00 94 PRO A C 1
ATOM 723 O O . PRO A 1 94 ? 15.291 0.325 -22.996 1.00 86.00 94 PRO A O 1
ATOM 726 N N . ALA A 1 95 ? 14.706 -0.670 -21.065 1.00 86.94 95 ALA A N 1
ATOM 727 C CA . ALA A 1 95 ? 15.928 -1.456 -20.963 1.00 86.94 95 ALA A CA 1
ATOM 728 C C . ALA A 1 95 ? 16.128 -2.317 -22.230 1.00 86.94 95 ALA A C 1
ATOM 730 O O . ALA A 1 95 ? 15.175 -2.943 -22.713 1.00 86.94 95 ALA A O 1
ATOM 731 N N . PRO A 1 96 ? 17.354 -2.379 -22.782 1.00 88.25 96 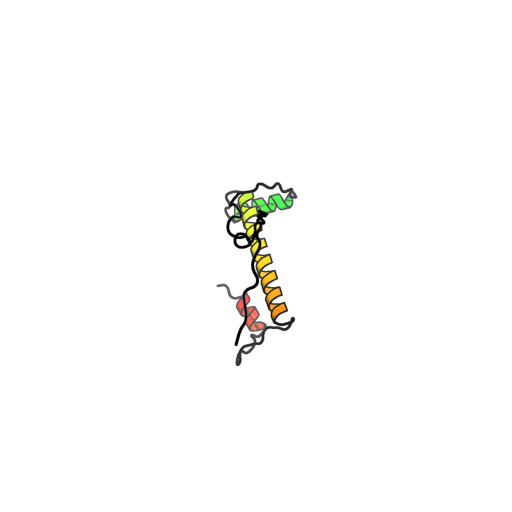PRO A N 1
ATOM 732 C CA . PRO A 1 96 ? 17.624 -3.148 -23.982 1.00 88.25 96 PRO A CA 1
ATOM 733 C C . PRO A 1 96 ? 17.413 -4.638 -23.715 1.00 88.25 96 PRO A C 1
ATOM 735 O O . PRO A 1 96 ? 17.820 -5.181 -22.686 1.00 88.25 96 PRO A O 1
ATOM 738 N N . ARG A 1 97 ? 16.787 -5.316 -24.677 1.00 87.75 97 ARG A N 1
ATOM 739 C CA . ARG A 1 97 ? 16.538 -6.756 -24.583 1.00 87.75 97 ARG A CA 1
ATOM 740 C C . ARG A 1 97 ? 17.816 -7.551 -24.870 1.00 87.75 97 ARG A C 1
ATOM 742 O O . ARG A 1 97 ? 18.559 -7.179 -25.782 1.00 87.75 97 ARG A O 1
ATOM 749 N N . PRO A 1 98 ? 18.053 -8.670 -24.162 1.00 89.12 98 PRO A N 1
ATOM 750 C CA . PRO A 1 98 ? 19.115 -9.601 -24.520 1.00 89.12 98 PRO A CA 1
ATOM 751 C C . PRO A 1 98 ? 18.936 -10.149 -25.943 1.00 89.12 98 PRO A C 1
ATOM 753 O O . PRO A 1 98 ? 17.819 -10.267 -26.453 1.00 89.12 98 PRO A O 1
ATOM 756 N N . ALA A 1 99 ? 20.048 -10.508 -26.585 1.00 90.44 99 ALA A N 1
ATOM 757 C CA . ALA A 1 99 ? 20.030 -11.050 -27.940 1.00 90.44 99 ALA A CA 1
ATOM 758 C C . ALA A 1 99 ? 19.200 -12.345 -28.023 1.00 90.44 99 ALA A C 1
ATOM 760 O O . ALA A 1 99 ? 19.313 -13.222 -27.170 1.00 90.44 99 ALA A O 1
ATOM 761 N N . GLY A 1 100 ? 18.380 -12.462 -29.071 1.00 91.62 100 GLY A N 1
ATOM 762 C CA . GLY A 1 100 ? 17.533 -13.635 -29.315 1.00 91.62 100 GLY A CA 1
ATOM 763 C C . GLY A 1 100 ? 16.230 -13.684 -28.507 1.00 91.62 100 GLY A C 1
ATOM 764 O O . GLY A 1 100 ? 15.441 -14.600 -28.717 1.00 91.62 100 GLY A O 1
ATOM 765 N N . VAL A 1 101 ? 15.967 -12.710 -27.627 1.00 91.62 101 VAL A N 1
ATOM 766 C CA . VAL A 1 101 ? 14.716 -12.649 -26.855 1.00 91.62 101 VAL A CA 1
ATOM 767 C C . VAL A 1 101 ? 13.629 -11.937 -27.661 1.00 91.62 101 VAL A C 1
ATOM 769 O O . VAL A 1 101 ? 13.728 -10.744 -27.958 1.00 91.62 101 VAL A O 1
ATOM 772 N N . ILE A 1 102 ? 12.578 -12.682 -28.001 1.00 88.69 102 ILE A N 1
ATOM 773 C CA . ILE A 1 102 ? 11.376 -12.178 -28.671 1.00 88.69 102 ILE A CA 1
ATOM 774 C C . ILE A 1 102 ? 10.419 -11.645 -27.590 1.00 88.69 102 ILE A C 1
ATOM 776 O O . ILE A 1 102 ? 10.270 -12.300 -26.558 1.00 88.69 102 ILE A O 1
ATOM 780 N N . PRO A 1 103 ? 9.798 -10.461 -27.764 1.00 86.50 103 PRO A N 1
ATOM 781 C CA . PRO A 1 103 ? 8.787 -9.989 -26.823 1.00 86.50 103 PRO A CA 1
ATOM 782 C C . PRO A 1 103 ? 7.612 -10.960 -26.746 1.00 86.50 103 PRO A C 1
ATOM 784 O O . PRO A 1 103 ? 7.142 -11.432 -27.781 1.00 86.50 103 PRO A O 1
ATOM 787 N N . ALA A 1 104 ? 7.111 -11.179 -25.531 1.00 89.38 104 ALA A N 1
ATOM 788 C CA . ALA A 1 104 ? 5.818 -11.815 -25.345 1.00 89.38 104 ALA A CA 1
ATOM 789 C C . ALA A 1 104 ? 4.732 -10.976 -26.028 1.00 89.38 104 ALA A C 1
ATOM 791 O O . ALA A 1 104 ? 4.761 -9.741 -26.004 1.00 89.38 104 ALA A O 1
ATOM 792 N N . THR A 1 105 ? 3.788 -11.658 -26.658 1.00 92.31 105 THR A N 1
ATOM 793 C CA . THR A 1 105 ? 2.585 -11.040 -27.205 1.00 92.31 105 THR A CA 1
ATOM 794 C C . THR A 1 105 ? 1.611 -10.689 -26.083 1.00 92.31 105 THR A C 1
ATOM 796 O O . THR A 1 105 ? 1.618 -11.302 -25.017 1.00 92.31 105 THR A O 1
ATOM 799 N N . GLU A 1 106 ? 0.716 -9.733 -26.337 1.00 91.88 106 GLU A N 1
ATOM 800 C CA . GLU A 1 106 ? -0.328 -9.337 -25.379 1.00 91.88 106 GLU A CA 1
ATOM 801 C C . GLU A 1 106 ? -1.185 -10.532 -24.925 1.00 91.88 106 GLU A C 1
ATOM 803 O O . GLU A 1 106 ? -1.560 -10.641 -23.762 1.00 91.88 106 GLU A O 1
ATOM 808 N N . ALA A 1 107 ? -1.465 -11.465 -25.843 1.00 91.00 107 ALA A N 1
ATOM 809 C CA . ALA A 1 107 ? -2.228 -12.673 -25.547 1.00 91.00 107 ALA A CA 1
ATOM 810 C C . ALA A 1 107 ? -1.482 -13.611 -24.585 1.00 91.00 107 ALA A C 1
ATOM 812 O O . ALA A 1 107 ? -2.103 -14.200 -23.704 1.00 91.00 107 ALA A O 1
ATOM 813 N N . GLU A 1 108 ? -0.161 -13.733 -24.733 1.00 92.12 108 GLU A N 1
ATOM 814 C CA . GLU A 1 108 ? 0.680 -14.536 -23.840 1.00 92.12 108 GLU A CA 1
ATOM 815 C C . GLU A 1 108 ? 0.821 -13.885 -22.462 1.00 92.12 108 GLU A C 1
ATOM 817 O O . GLU A 1 108 ? 0.748 -14.587 -21.457 1.00 92.12 108 GLU A O 1
ATOM 822 N N . LEU A 1 109 ? 0.963 -12.555 -22.404 1.00 90.94 109 LEU A N 1
ATOM 823 C CA . LEU A 1 109 ? 0.988 -11.805 -21.143 1.00 90.94 109 LEU A CA 1
ATOM 824 C C . LEU A 1 109 ? -0.334 -11.963 -20.388 1.00 90.94 109 LEU A C 1
ATOM 826 O O . LEU A 1 109 ? -0.338 -12.370 -19.230 1.00 90.94 109 LEU A O 1
ATOM 830 N N . LYS A 1 110 ? -1.463 -11.756 -21.073 1.00 91.81 110 LYS A N 1
ATOM 831 C CA . LYS A 1 110 ? -2.789 -11.938 -20.480 1.00 91.81 110 LYS A CA 1
ATOM 832 C C . LYS A 1 110 ? -3.015 -13.368 -19.983 1.00 91.81 110 LYS A C 1
ATOM 834 O O . LYS A 1 110 ? -3.573 -13.561 -18.908 1.00 91.81 110 LYS A O 1
ATOM 839 N N . ALA A 1 111 ? -2.580 -14.369 -20.748 1.00 92.31 111 ALA A N 1
ATOM 840 C CA . ALA A 1 111 ? -2.678 -15.764 -20.331 1.00 92.31 111 ALA A CA 1
ATOM 841 C C . ALA A 1 111 ? -1.819 -16.071 -19.091 1.00 92.31 111 ALA A C 1
ATOM 843 O O . ALA A 1 111 ? -2.208 -16.918 -18.290 1.00 92.31 111 ALA A O 1
ATOM 844 N N . ALA A 1 112 ? -0.677 -15.395 -18.923 1.00 89.00 112 ALA A N 1
ATOM 845 C CA . ALA A 1 112 ? 0.168 -15.529 -17.739 1.00 89.00 112 ALA A CA 1
ATOM 846 C C . ALA A 1 112 ? -0.455 -14.877 -16.493 1.00 89.00 112 ALA A C 1
ATOM 848 O O . ALA A 1 112 ? -0.356 -15.455 -15.413 1.00 89.00 112 ALA A O 1
ATOM 849 N N . ASP A 1 113 ? -1.128 -13.733 -16.642 1.00 89.19 113 ASP A N 1
ATOM 850 C CA . ASP A 1 113 ? -1.846 -13.065 -15.545 1.00 89.19 113 ASP A CA 1
ATOM 851 C C . ASP A 1 113 ? -3.085 -13.855 -15.094 1.00 89.19 113 ASP A C 1
ATOM 853 O O . ASP A 1 113 ? -3.376 -13.948 -13.902 1.00 89.19 113 ASP A O 1
ATOM 857 N N . ASP A 1 114 ? -3.809 -14.449 -16.049 1.00 88.81 114 ASP A N 1
ATOM 858 C CA . ASP A 1 114 ? -4.998 -15.268 -15.785 1.00 88.81 114 ASP A CA 1
ATOM 859 C C . ASP A 1 114 ? -4.633 -16.660 -15.212 1.00 88.81 114 ASP A C 1
ATOM 861 O O . ASP A 1 114 ? -5.502 -17.380 -14.707 1.00 88.81 114 ASP A O 1
ATOM 865 N N . ALA A 1 115 ? -3.358 -17.064 -15.273 1.00 88.19 115 ALA A N 1
ATOM 866 C CA . ALA A 1 115 ? -2.901 -18.324 -14.704 1.00 88.19 115 ALA A CA 1
ATOM 867 C C . ALA A 1 115 ? -2.886 -18.239 -13.168 1.00 88.19 115 ALA A C 1
ATOM 869 O O . ALA A 1 115 ? -2.132 -17.473 -12.573 1.00 88.19 115 ALA A O 1
ATOM 870 N N . GLN A 1 116 ? -3.705 -19.061 -12.509 1.00 69.81 116 GLN A N 1
ATOM 871 C CA . GLN A 1 116 ? -3.641 -19.234 -11.057 1.00 69.81 116 GLN A CA 1
ATOM 872 C C . GLN A 1 116 ? -2.462 -20.153 -10.704 1.00 69.81 116 GLN A C 1
ATOM 874 O O . GLN A 1 116 ? -2.357 -21.252 -11.251 1.00 69.81 116 GLN A O 1
ATOM 879 N N . TRP A 1 117 ? -1.587 -19.687 -9.810 1.00 54.72 117 TRP A N 1
ATOM 880 C CA . TRP A 1 117 ? -0.433 -20.427 -9.286 1.00 54.72 117 TRP A CA 1
ATOM 881 C C . TRP A 1 117 ? -0.781 -21.163 -7.992 1.00 54.72 117 TRP A C 1
ATOM 883 O O . TRP A 1 117 ? -1.496 -20.566 -7.152 1.00 54.72 117 TRP A O 1
#

Foldseek 3Di:
DDDDDDDDDDDDDDDDDDDPDDPPPDDDDPPPPDDDDDDDDDDPVRVVVLVVCCVVVVNPDSVRSVVVVVVVVVVVVVVVVVVVVQCVVVVNDDDDDPPPDDDDDPVRVVVVVPDDD

pLDDT: mean 80.62, std 21.56, range [35.69, 98.38]

Secondary structure (DSSP, 8-state):
-----PPP----------------S-SSS--------------HHHHHHHHHHHHHTT-S-HHHHHHHHHHHHHHHHHHHHHHHHHHHHTTTSPPPPPTT-PPPPHHHHHHHHS---

Sequence (117 aa):
MTPVRQELPARASGKARKSAKRSERGKGRDAKAGTKVAQVRLQPDEVANLEMVVRHLNLGSTSEALREGLRLLVREAAEEQAAEEIRAFYNGEPAPRPAGVIPATEAELKAADDAQW

Radius of gyration: 32.88 Å; chains: 1; bounding box: 102×53×52 Å